Protein AF-A0A431HR91-F1 (afdb_monomer_lite)

Sequence (84 aa):
MNNPKYQFFCENCSFKRFSNGRDIDDLVEVKSSKIFVKSPYIDPETKKVIVPDFITTKKKFKCPQCGMIIKARAIKNTEKEKDV

pLDDT: mean 80.47, std 13.51, range [36.88, 92.06]

Secondary structure (DSSP, 8-state):
-----EEEE-TTT--EEEE-SSS-TTS-EE----EESS--EE-TTT--EE-PPEE-PPPEEE-TTT--EEEEEE----------

Radius of gyration: 19.19 Å; chains: 1; bounding box: 40×26×58 Å

Foldseek 3Di:
DQDFFWWKADPPPRDIDTHSVVPCPVWAWDDDDWDFPDDFDQDPVVRDTDGGDTDDDFIWTADPPPRDIITIDTDDPPPDDPDD

Structure (mmCIF, N/CA/C/O backbone):
data_AF-A0A431HR91-F1
#
_entry.id   AF-A0A431HR91-F1
#
loop_
_atom_site.group_PDB
_atom_site.id
_atom_site.type_symbol
_atom_site.label_atom_id
_atom_site.label_alt_id
_atom_site.label_comp_id
_atom_site.label_asym_id
_atom_site.label_entity_id
_atom_site.label_seq_id
_atom_site.pdbx_PDB_ins_code
_atom_site.Cartn_x
_atom_site.Cartn_y
_atom_site.Cartn_z
_atom_site.occupancy
_atom_site.B_iso_or_equiv
_atom_site.auth_seq_id
_atom_site.auth_comp_id
_atom_site.auth_asym_id
_atom_site.auth_atom_id
_atom_site.pdbx_PDB_model_num
ATOM 1 N N . MET A 1 1 ? 0.105 -14.485 21.837 1.00 45.97 1 MET A N 1
ATOM 2 C CA . MET A 1 1 ? -0.369 -13.120 21.513 1.00 45.97 1 MET A CA 1
ATOM 3 C C . MET A 1 1 ? 0.248 -12.708 20.184 1.00 45.97 1 MET A C 1
ATOM 5 O O . MET A 1 1 ? 1.465 -12.696 20.084 1.00 45.97 1 MET A O 1
ATOM 9 N N . ASN A 1 2 ? -0.559 -12.472 19.143 1.00 57.97 2 ASN A N 1
ATOM 10 C CA . ASN A 1 2 ? -0.045 -12.055 17.833 1.00 57.97 2 ASN A CA 1
ATOM 11 C C . ASN A 1 2 ? 0.259 -10.554 17.864 1.00 57.97 2 ASN A C 1
ATOM 13 O O . ASN A 1 2 ? -0.665 -9.749 17.947 1.00 57.97 2 ASN A O 1
ATOM 17 N N . ASN A 1 3 ? 1.539 -10.186 17.791 1.00 73.56 3 ASN A N 1
ATOM 18 C CA . ASN A 1 3 ? 1.941 -8.783 17.738 1.00 73.56 3 ASN A CA 1
ATOM 19 C C . ASN A 1 3 ? 1.432 -8.132 16.440 1.00 73.56 3 ASN A C 1
ATOM 21 O O . ASN A 1 3 ? 1.631 -8.699 15.356 1.00 73.56 3 ASN A O 1
ATOM 25 N N . PRO A 1 4 ? 0.778 -6.959 16.519 1.00 77.75 4 PRO A N 1
ATOM 26 C CA . PRO A 1 4 ? 0.332 -6.255 15.331 1.00 77.75 4 PRO A CA 1
ATOM 27 C C . PRO A 1 4 ? 1.548 -5.810 14.514 1.00 77.75 4 PRO A C 1
ATOM 29 O O . PRO A 1 4 ? 2.499 -5.240 15.041 1.00 77.75 4 PRO A O 1
ATOM 32 N N . LYS A 1 5 ? 1.516 -6.085 13.210 1.00 84.69 5 LYS A N 1
ATOM 33 C CA . LYS A 1 5 ? 2.574 -5.721 12.255 1.00 84.69 5 LYS A CA 1
ATOM 34 C C . LYS A 1 5 ? 2.259 -4.433 11.510 1.00 84.69 5 LYS A C 1
ATOM 36 O O . LYS A 1 5 ? 3.165 -3.766 11.017 1.00 84.69 5 LYS A O 1
ATOM 41 N N . TYR A 1 6 ? 0.980 -4.086 11.411 1.00 87.75 6 TYR A N 1
ATOM 42 C CA . TYR A 1 6 ? 0.496 -2.951 10.646 1.00 87.75 6 TYR A CA 1
ATOM 43 C C . TYR A 1 6 ? -0.459 -2.104 11.477 1.00 87.75 6 TYR A C 1
ATOM 45 O O . TYR A 1 6 ? -1.271 -2.611 12.248 1.00 87.75 6 TYR A O 1
ATOM 53 N N . GLN A 1 7 ? -0.368 -0.798 11.283 1.00 89.69 7 GLN A N 1
ATOM 54 C CA . GLN A 1 7 ? -1.273 0.201 11.809 1.00 89.69 7 GLN A CA 1
ATOM 55 C C . GLN A 1 7 ? -1.978 0.889 10.640 1.00 89.69 7 GLN A C 1
ATOM 57 O O . GLN A 1 7 ? -1.347 1.437 9.733 1.00 89.69 7 GLN A O 1
ATOM 62 N N . PHE A 1 8 ? -3.300 0.897 10.707 1.00 89.75 8 PHE A N 1
ATOM 63 C CA . PHE A 1 8 ? -4.188 1.686 9.875 1.00 89.75 8 PHE A CA 1
ATOM 64 C C . PHE A 1 8 ? -4.635 2.902 10.672 1.00 89.75 8 PHE A C 1
ATOM 66 O O . PHE A 1 8 ? -5.104 2.768 11.801 1.00 89.75 8 PHE A O 1
ATOM 73 N N . PHE A 1 9 ? -4.473 4.087 10.095 1.00 91.12 9 PHE A N 1
ATOM 74 C CA . PHE A 1 9 ? -4.926 5.332 10.699 1.00 91.12 9 PHE A CA 1
ATOM 75 C C . PHE A 1 9 ? -5.570 6.216 9.635 1.00 91.12 9 PHE A C 1
ATOM 77 O O . PHE A 1 9 ? -4.990 6.416 8.565 1.00 91.12 9 PHE A O 1
ATOM 84 N N . CYS A 1 10 ? -6.769 6.714 9.927 1.00 90.62 10 CYS A N 1
ATOM 85 C CA . CYS A 1 10 ? -7.473 7.680 9.103 1.00 90.62 10 CYS A CA 1
ATOM 86 C C . CYS A 1 10 ? -7.310 9.081 9.685 1.00 90.62 10 CYS A C 1
ATOM 88 O O . CYS A 1 10 ? -7.797 9.357 10.776 1.00 90.62 10 CYS A O 1
ATOM 90 N N . GLU A 1 11 ? -6.695 9.976 8.919 1.00 89.00 11 GLU A N 1
ATOM 91 C CA . GLU A 1 11 ? -6.484 11.375 9.316 1.00 89.00 11 GLU A CA 1
ATOM 92 C C . GLU A 1 11 ? -7.785 12.202 9.303 1.00 89.00 11 GLU A C 1
ATOM 94 O O . GLU A 1 11 ? -7.816 13.287 9.864 1.00 89.00 11 GLU A O 1
ATOM 99 N N . ASN A 1 12 ? -8.869 11.683 8.708 1.00 92.06 12 ASN A N 1
ATOM 100 C CA . ASN A 1 12 ? -10.149 12.391 8.590 1.00 92.06 12 ASN A CA 1
ATOM 101 C C . ASN A 1 12 ? -11.136 12.097 9.735 1.00 92.06 12 ASN A C 1
ATOM 103 O O . ASN A 1 12 ? -11.790 12.997 10.239 1.00 92.06 12 ASN A O 1
ATOM 107 N N . CYS A 1 13 ? -11.275 10.829 10.136 1.00 92.00 13 CYS A N 1
ATOM 108 C CA . CYS A 1 13 ? -12.256 10.405 11.152 1.00 92.00 13 CYS A CA 1
ATOM 109 C C . CYS A 1 13 ? -11.617 9.780 12.398 1.00 92.00 13 CYS A C 1
ATOM 111 O O . CYS A 1 13 ? -12.309 9.172 13.210 1.00 92.00 13 CYS A O 1
ATOM 113 N N . SER A 1 14 ? -10.289 9.864 12.518 1.00 90.75 14 SER A N 1
ATOM 114 C CA . SER A 1 14 ? -9.501 9.288 13.616 1.00 90.75 14 SER A CA 1
ATOM 115 C C . SER A 1 14 ? -9.630 7.769 13.793 1.00 90.75 14 SER A C 1
ATOM 117 O O . SER A 1 14 ? -9.137 7.223 14.781 1.00 90.75 14 SER A O 1
ATOM 119 N N . PHE A 1 15 ? -10.226 7.059 12.826 1.00 90.56 15 PHE A N 1
ATOM 120 C CA . PHE A 1 15 ? -10.269 5.599 12.814 1.00 90.56 15 PHE A CA 1
ATOM 121 C C . PHE A 1 15 ? -8.854 5.026 12.912 1.00 90.56 15 PHE A C 1
ATOM 123 O O . PHE A 1 15 ? -7.975 5.365 12.112 1.00 90.56 15 PHE A O 1
ATOM 130 N N . LYS A 1 16 ? -8.644 4.124 13.872 1.00 89.56 16 LYS A N 1
ATOM 131 C CA . LYS A 1 16 ? -7.363 3.466 14.113 1.00 89.56 16 LYS A CA 1
ATOM 132 C C . LYS A 1 16 ? -7.579 1.973 14.297 1.00 89.56 16 LYS A C 1
ATOM 134 O O . LYS A 1 16 ? -8.385 1.558 15.122 1.00 89.56 16 LYS A O 1
ATOM 139 N N . ARG A 1 17 ? -6.818 1.170 13.559 1.00 87.88 17 ARG A N 1
ATOM 140 C CA . ARG A 1 17 ? -6.835 -0.288 13.676 1.00 87.88 17 ARG A CA 1
ATOM 141 C C . ARG A 1 17 ? -5.429 -0.846 13.592 1.00 87.88 17 ARG A C 1
ATOM 143 O O . ARG A 1 17 ? -4.612 -0.386 12.798 1.00 87.88 17 ARG A O 1
ATOM 150 N N . PH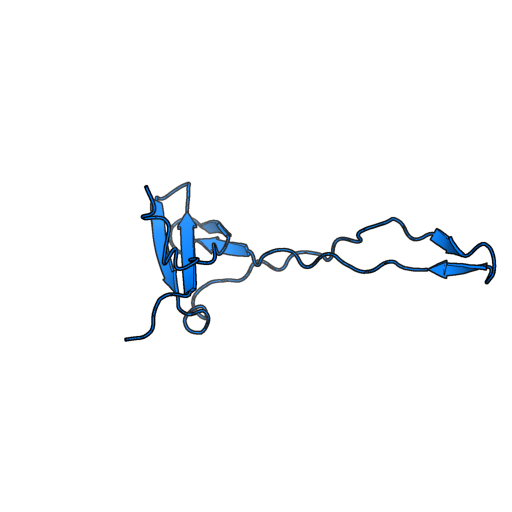E A 1 18 ? -5.167 -1.854 14.404 1.00 89.00 18 PHE A N 1
ATOM 151 C CA . PHE A 1 18 ? -3.938 -2.624 14.371 1.00 89.00 18 PHE A CA 1
ATOM 152 C C . PHE A 1 18 ? -4.222 -3.983 13.747 1.00 89.00 18 PHE A C 1
ATOM 154 O O . PHE A 1 18 ? -5.280 -4.553 13.987 1.00 89.00 18 PHE A O 1
ATOM 161 N N . SER A 1 19 ? -3.299 -4.466 12.926 1.00 86.25 19 SER A N 1
ATOM 162 C CA . SER A 1 19 ? -3.476 -5.675 12.130 1.00 86.25 19 SER A CA 1
ATOM 163 C C . SER A 1 19 ? -2.190 -6.487 12.095 1.00 86.25 19 SER A C 1
ATOM 165 O O . SER A 1 19 ? -1.080 -5.948 12.109 1.00 86.25 19 SER A O 1
ATOM 167 N N . ASN A 1 20 ? -2.334 -7.804 12.031 1.00 84.31 20 ASN A N 1
ATOM 168 C CA . ASN A 1 20 ? -1.229 -8.744 11.849 1.00 84.31 20 ASN A CA 1
ATOM 169 C C . ASN A 1 20 ? -0.934 -9.038 10.360 1.00 84.31 20 ASN A C 1
ATOM 171 O O . ASN A 1 20 ? 0.022 -9.752 10.054 1.00 84.31 20 ASN A O 1
ATOM 175 N N . GLY A 1 21 ? -1.723 -8.464 9.445 1.00 78.88 21 GLY A N 1
ATOM 176 C CA . GLY A 1 21 ? -1.619 -8.615 7.993 1.00 78.88 21 GLY A CA 1
ATOM 177 C C . GLY A 1 21 ? -2.436 -9.769 7.407 1.00 78.88 21 GLY A C 1
ATOM 178 O O . GLY A 1 21 ? -2.529 -9.860 6.187 1.00 78.88 21 GLY A O 1
ATOM 179 N N . ARG A 1 22 ? -3.025 -10.631 8.245 1.00 80.69 22 ARG A N 1
ATOM 180 C CA . ARG A 1 22 ? -3.954 -11.706 7.844 1.00 80.69 22 ARG A CA 1
ATOM 1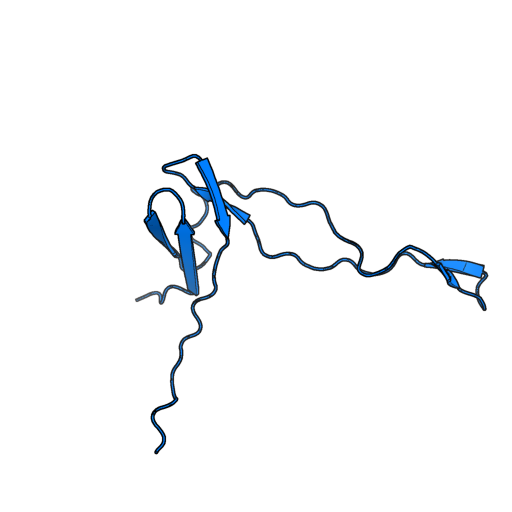81 C C . ARG A 1 22 ? -5.412 -11.382 8.175 1.00 80.69 22 ARG A C 1
ATOM 183 O O . ARG A 1 22 ? -6.303 -12.068 7.710 1.00 80.69 22 ARG A O 1
ATOM 190 N N . ASP A 1 23 ? -5.648 -10.351 8.975 1.00 81.06 23 ASP A N 1
ATOM 191 C CA . ASP A 1 23 ? -6.954 -9.903 9.461 1.00 81.06 23 ASP A CA 1
ATOM 192 C C . ASP A 1 23 ? -7.457 -8.656 8.712 1.00 81.06 23 ASP A C 1
ATOM 194 O O . ASP A 1 23 ? -8.040 -7.763 9.320 1.00 81.06 23 ASP A O 1
ATOM 198 N N . ILE A 1 24 ? -7.172 -8.559 7.410 1.00 79.75 24 ILE A N 1
ATOM 199 C CA . ILE A 1 24 ? -7.494 -7.384 6.578 1.00 79.75 24 ILE A CA 1
ATOM 200 C C . ILE A 1 24 ? -8.577 -7.652 5.528 1.00 79.75 24 ILE A C 1
ATOM 202 O O . ILE A 1 24 ? -8.811 -6.787 4.689 1.00 79.75 24 ILE A O 1
ATOM 206 N N . ASP A 1 25 ? -9.234 -8.814 5.562 1.00 79.12 25 ASP A N 1
ATOM 207 C CA . ASP A 1 25 ? -10.246 -9.204 4.566 1.00 79.12 25 ASP A CA 1
ATOM 208 C C . ASP A 1 25 ? -11.483 -8.294 4.578 1.00 79.12 25 ASP A C 1
ATOM 210 O O . ASP A 1 25 ? -12.181 -8.162 3.576 1.00 79.12 25 ASP A O 1
ATOM 214 N N . ASP A 1 26 ? -11.736 -7.617 5.698 1.00 82.44 26 ASP A N 1
ATOM 215 C CA . ASP A 1 26 ? -12.810 -6.636 5.838 1.00 82.44 26 ASP A CA 1
ATOM 216 C C . ASP A 1 26 ? -12.424 -5.230 5.335 1.00 82.44 26 ASP A C 1
ATOM 218 O O . ASP A 1 26 ? -13.269 -4.336 5.266 1.00 82.44 26 ASP A O 1
ATOM 222 N N . LEU A 1 27 ? -11.159 -5.012 4.957 1.00 83.81 27 LEU A N 1
ATOM 223 C CA . LEU A 1 27 ? -10.694 -3.763 4.361 1.00 83.81 27 LEU A CA 1
ATOM 224 C C . LEU A 1 27 ? -10.679 -3.863 2.835 1.00 83.81 27 LEU A C 1
ATOM 226 O O . LEU A 1 27 ? -10.067 -4.745 2.240 1.00 83.81 27 LEU A O 1
ATOM 230 N N . VAL A 1 28 ? -11.274 -2.872 2.175 1.00 86.81 28 VAL A N 1
ATOM 231 C CA . VAL A 1 28 ? -11.257 -2.794 0.710 1.00 86.81 28 VAL A CA 1
ATOM 232 C C . VAL A 1 28 ? -9.913 -2.239 0.242 1.00 86.81 28 VAL A C 1
ATOM 234 O O . VAL A 1 28 ? -9.621 -1.055 0.440 1.00 86.81 28 VAL A O 1
ATOM 237 N N . GLU A 1 29 ? -9.091 -3.080 -0.391 1.00 87.69 29 GLU A N 1
ATOM 238 C CA . GLU A 1 29 ? -7.835 -2.658 -1.018 1.00 87.69 29 GLU A CA 1
ATOM 239 C C . GLU A 1 29 ? -8.112 -1.811 -2.272 1.00 87.69 29 GLU A C 1
ATOM 241 O O . GLU A 1 29 ? -8.797 -2.223 -3.209 1.00 87.69 29 GLU A O 1
ATOM 246 N N . VAL A 1 30 ? -7.537 -0.611 -2.306 1.00 86.00 30 VAL A N 1
ATOM 247 C CA . VAL A 1 30 ? -7.582 0.286 -3.460 1.00 86.00 30 VAL A CA 1
ATOM 248 C C . VAL A 1 30 ? -6.427 -0.075 -4.389 1.00 86.00 30 VAL A C 1
ATOM 250 O O . VAL A 1 30 ? -5.267 0.272 -4.136 1.00 86.00 30 VAL A O 1
ATOM 253 N N . LYS A 1 31 ? -6.753 -0.770 -5.484 1.00 82.56 31 LYS A N 1
ATOM 254 C CA . LYS A 1 31 ? -5.784 -1.141 -6.520 1.00 82.56 31 LYS A CA 1
ATOM 255 C C . LYS A 1 31 ? -5.131 0.118 -7.090 1.00 82.56 31 LYS A C 1
ATOM 257 O O . LYS A 1 31 ? -5.808 1.069 -7.468 1.00 82.56 31 LYS A O 1
ATOM 262 N N . SER A 1 32 ? -3.803 0.122 -7.123 1.00 80.12 32 SER A N 1
ATOM 263 C CA . SER A 1 32 ? -3.009 1.212 -7.691 1.00 80.12 32 SER A CA 1
ATOM 264 C C . SER A 1 32 ? -2.399 0.758 -9.013 1.00 80.12 32 SER A C 1
ATOM 266 O O . SER A 1 32 ? -1.973 -0.391 -9.135 1.00 80.12 32 SER A O 1
ATOM 268 N N . SER A 1 33 ? -2.355 1.653 -9.998 1.00 81.25 33 SER A N 1
ATOM 269 C CA . SER A 1 33 ? -1.654 1.399 -11.257 1.00 81.25 33 SER A CA 1
ATOM 270 C C . SER A 1 33 ? -0.155 1.252 -11.012 1.00 81.25 33 SER A C 1
ATOM 272 O O . SER A 1 33 ? 0.406 1.892 -10.119 1.00 81.25 33 SER A O 1
ATOM 274 N N . LYS A 1 34 ? 0.501 0.413 -11.815 1.00 79.88 34 LYS A N 1
ATOM 275 C CA . LYS A 1 34 ? 1.953 0.260 -11.747 1.00 79.88 34 LYS A CA 1
ATOM 276 C C . LYS A 1 34 ? 2.628 1.537 -12.258 1.00 79.88 34 LYS A C 1
ATOM 278 O O . LYS A 1 34 ? 2.208 2.086 -13.273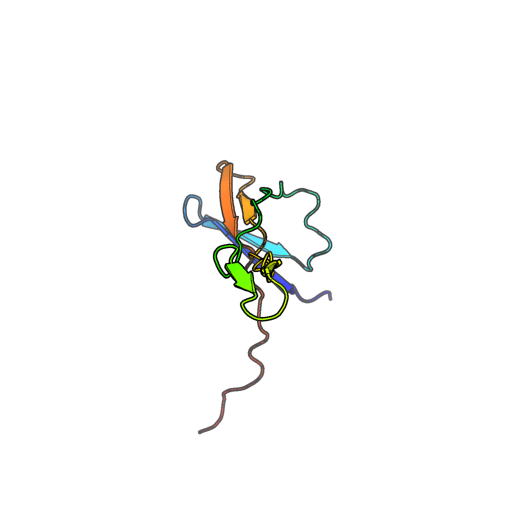 1.00 79.88 34 LYS A O 1
ATOM 283 N N . ILE A 1 35 ? 3.668 1.989 -11.560 1.00 79.81 35 ILE A N 1
ATOM 284 C CA . ILE A 1 35 ? 4.446 3.179 -11.923 1.00 79.81 35 ILE A CA 1
ATOM 285 C C . ILE A 1 35 ? 5.835 2.715 -12.353 1.00 79.81 35 ILE A C 1
ATOM 287 O O . ILE A 1 35 ? 6.517 2.030 -11.590 1.00 79.81 35 ILE A O 1
ATOM 291 N N . PHE A 1 36 ? 6.232 3.066 -13.573 1.00 80.31 36 PHE A N 1
ATOM 292 C CA . PHE A 1 36 ? 7.558 2.766 -14.105 1.00 80.31 36 PHE A CA 1
ATOM 293 C C . PHE A 1 36 ? 8.606 3.703 -13.498 1.00 80.31 36 PHE A C 1
ATOM 295 O O . PHE A 1 36 ? 8.354 4.898 -13.349 1.00 80.31 36 PHE A O 1
ATOM 302 N N . VAL A 1 37 ? 9.786 3.172 -13.162 1.00 80.06 37 VAL A N 1
ATOM 303 C CA . VAL A 1 37 ? 10.893 3.979 -12.605 1.00 80.06 37 VAL A CA 1
ATOM 304 C C . VAL A 1 37 ? 11.446 4.960 -13.644 1.00 80.06 37 VAL A C 1
ATOM 306 O O . VAL A 1 37 ? 11.892 6.052 -13.300 1.00 80.06 37 VAL A O 1
ATOM 309 N N . LYS A 1 38 ? 11.443 4.561 -14.918 1.00 81.38 38 LYS A N 1
ATOM 310 C CA . LYS A 1 38 ? 11.968 5.339 -16.043 1.00 81.38 38 LYS A CA 1
ATOM 311 C C . LYS A 1 38 ? 10.992 5.270 -17.214 1.00 81.38 38 LYS A C 1
ATOM 313 O O . LYS A 1 38 ? 10.170 4.358 -17.289 1.00 81.38 38 LYS A O 1
ATOM 318 N N . SER A 1 39 ? 11.100 6.214 -18.141 1.00 83.25 39 SER A N 1
ATOM 319 C CA . SER A 1 39 ? 10.455 6.063 -19.445 1.00 83.25 39 SER A CA 1
ATOM 320 C C . SER A 1 39 ? 11.097 4.894 -20.205 1.00 83.25 39 SER A C 1
ATOM 322 O O . SER A 1 39 ? 12.298 4.658 -20.036 1.00 83.25 39 SER A O 1
ATOM 324 N N . PRO A 1 40 ? 10.337 4.169 -21.043 1.00 85.00 40 PRO A N 1
ATOM 325 C CA . PRO A 1 40 ? 10.913 3.222 -21.987 1.00 85.00 40 PRO A CA 1
ATOM 326 C C . PRO A 1 40 ? 11.987 3.913 -22.825 1.00 85.00 40 PRO A C 1
ATOM 328 O O . PRO A 1 40 ? 11.782 5.033 -23.296 1.00 85.00 40 PRO A O 1
ATOM 331 N N . TYR A 1 41 ? 13.129 3.259 -22.993 1.00 86.44 41 TYR A N 1
ATOM 332 C CA . TYR A 1 41 ? 14.229 3.776 -23.797 1.00 86.44 41 TYR A CA 1
ATOM 333 C C . TYR A 1 41 ? 14.723 2.699 -24.753 1.00 86.44 41 TYR A C 1
ATOM 335 O O . TYR A 1 41 ? 14.504 1.504 -24.546 1.00 86.44 41 TYR A O 1
ATOM 343 N N . ILE A 1 42 ? 15.357 3.140 -25.832 1.00 87.19 42 ILE A N 1
ATOM 344 C CA . ILE A 1 42 ? 15.962 2.244 -26.808 1.00 87.19 42 ILE A CA 1
ATOM 345 C C . ILE A 1 42 ? 17.389 1.977 -26.350 1.00 87.19 42 ILE A C 1
ATOM 347 O O . ILE A 1 42 ? 18.151 2.912 -26.108 1.00 87.19 42 ILE A O 1
ATOM 351 N N . ASP A 1 43 ? 17.733 0.705 -26.220 1.00 86.25 43 ASP A N 1
ATOM 352 C CA . ASP A 1 43 ? 19.103 0.283 -25.972 1.00 86.25 43 ASP A CA 1
ATOM 353 C C . ASP A 1 43 ? 19.981 0.642 -27.188 1.00 86.25 43 ASP A C 1
ATOM 355 O O . ASP A 1 43 ? 19.673 0.202 -28.301 1.00 86.25 43 ASP A O 1
ATOM 359 N N . PRO A 1 44 ? 21.047 1.445 -27.024 1.00 83.31 44 PRO A N 1
ATOM 360 C CA . PRO A 1 44 ? 21.899 1.862 -28.133 1.00 83.31 44 PRO A CA 1
ATOM 361 C C . PRO A 1 44 ? 22.649 0.699 -28.802 1.00 83.31 44 PRO A C 1
ATOM 363 O O . PRO A 1 44 ? 22.961 0.799 -29.989 1.00 83.31 44 PRO A O 1
ATOM 366 N N . GLU A 1 45 ? 22.906 -0.403 -28.091 1.00 87.81 45 GLU A N 1
ATOM 367 C CA . GLU A 1 45 ? 23.639 -1.554 -28.631 1.00 87.81 45 GLU A CA 1
ATOM 368 C C . GLU A 1 45 ? 22.702 -2.540 -29.329 1.00 87.81 45 GLU A C 1
ATOM 370 O O . GLU A 1 45 ? 22.957 -2.979 -30.452 1.00 87.81 45 GLU A O 1
ATOM 375 N N . THR A 1 46 ? 21.578 -2.868 -28.689 1.00 86.88 46 THR A N 1
ATOM 376 C CA . THR A 1 46 ? 20.651 -3.884 -29.211 1.00 86.88 46 THR A CA 1
ATOM 377 C C . THR A 1 46 ? 19.528 -3.307 -30.072 1.00 86.88 46 THR A C 1
ATOM 379 O O . THR A 1 46 ? 18.811 -4.067 -30.727 1.00 86.88 46 THR A O 1
ATOM 382 N N . LYS A 1 47 ? 19.357 -1.975 -30.083 1.00 88.19 47 LYS A N 1
ATOM 383 C CA . LYS A 1 47 ? 18.255 -1.233 -30.729 1.00 88.19 47 LYS A CA 1
ATOM 384 C C . LYS A 1 47 ? 16.856 -1.693 -30.298 1.00 88.19 47 LYS A C 1
ATOM 386 O O . LYS A 1 47 ? 15.867 -1.386 -30.962 1.00 88.19 47 LYS A O 1
ATOM 391 N N . LYS A 1 48 ? 16.751 -2.432 -29.190 1.00 89.88 48 LYS A N 1
ATOM 392 C CA . LYS A 1 48 ? 15.482 -2.919 -28.643 1.00 89.88 48 LYS A CA 1
ATOM 393 C C . LYS A 1 48 ? 14.905 -1.909 -27.660 1.00 89.88 48 LYS A C 1
ATOM 395 O O . LYS A 1 48 ? 15.634 -1.200 -26.972 1.00 89.88 48 LYS A O 1
ATOM 400 N N . VAL A 1 49 ? 13.578 -1.873 -27.580 1.00 86.88 49 VAL A N 1
ATOM 401 C CA . VAL A 1 49 ? 12.859 -1.074 -26.583 1.00 86.88 49 VAL A CA 1
ATOM 402 C C . VAL A 1 49 ? 12.929 -1.799 -25.241 1.00 86.88 49 VAL A C 1
ATOM 404 O O . VAL A 1 49 ? 12.365 -2.883 -25.093 1.00 86.88 49 VAL A O 1
ATOM 407 N N . ILE A 1 50 ? 13.613 -1.202 -24.267 1.00 85.75 50 ILE A N 1
ATOM 408 C CA . ILE A 1 50 ? 13.653 -1.691 -22.889 1.00 85.75 50 ILE A CA 1
ATOM 409 C C . ILE A 1 50 ? 12.534 -1.005 -22.111 1.00 85.75 50 ILE A C 1
ATOM 411 O O . ILE A 1 50 ? 12.495 0.222 -21.985 1.00 85.75 50 ILE A O 1
ATOM 415 N N . VAL A 1 51 ? 11.627 -1.816 -21.566 1.00 83.69 51 VAL A N 1
ATOM 416 C CA . VAL A 1 51 ? 10.618 -1.362 -20.611 1.00 83.69 51 VAL A CA 1
ATOM 417 C C . VAL A 1 51 ? 11.188 -1.569 -19.203 1.00 83.69 51 VAL A C 1
ATOM 419 O O . VAL A 1 51 ? 11.441 -2.712 -18.826 1.00 83.69 51 VAL A O 1
ATOM 422 N N . PRO A 1 52 ? 11.440 -0.495 -18.441 1.00 80.06 52 PRO A N 1
ATOM 423 C CA . PRO A 1 52 ? 12.067 -0.588 -17.128 1.00 80.06 52 PRO A CA 1
ATOM 424 C C . PRO A 1 52 ? 11.125 -1.191 -16.080 1.00 80.06 52 PRO A C 1
ATOM 426 O O . PRO A 1 52 ? 9.906 -1.224 -16.256 1.00 80.06 52 PRO A O 1
ATOM 429 N N . ASP A 1 53 ? 11.698 -1.624 -14.958 1.00 81.69 53 ASP A N 1
ATOM 430 C CA . ASP A 1 53 ? 10.938 -2.199 -13.852 1.00 81.69 53 ASP A CA 1
ATOM 431 C C . ASP A 1 53 ? 9.952 -1.208 -13.211 1.00 81.69 53 ASP A C 1
ATOM 433 O O . ASP A 1 53 ? 10.088 0.023 -13.272 1.00 81.69 53 ASP A O 1
ATOM 437 N N . PHE A 1 54 ? 8.939 -1.777 -12.558 1.00 81.88 54 PHE A N 1
ATOM 438 C CA . PHE A 1 54 ? 7.914 -1.036 -11.832 1.00 81.88 54 PHE A CA 1
ATOM 439 C C . PHE A 1 54 ? 8.286 -0.852 -10.360 1.00 81.88 54 PHE A C 1
ATOM 441 O O . PHE A 1 54 ? 8.803 -1.762 -9.711 1.00 81.88 54 PHE A O 1
ATOM 448 N N . ILE A 1 55 ? 7.917 0.291 -9.787 1.00 79.44 55 ILE A N 1
ATOM 449 C CA . ILE A 1 55 ? 8.037 0.531 -8.347 1.00 79.44 55 ILE A CA 1
ATOM 450 C C . ILE A 1 55 ? 6.872 -0.148 -7.626 1.00 79.44 55 ILE A C 1
ATOM 452 O O . ILE A 1 55 ? 5.702 0.089 -7.939 1.00 79.44 55 ILE A O 1
ATOM 456 N N . THR A 1 56 ? 7.181 -0.947 -6.601 1.00 75.06 56 THR A N 1
ATOM 457 C CA . THR A 1 56 ? 6.151 -1.489 -5.705 1.00 75.06 56 THR A CA 1
ATOM 458 C C . THR A 1 56 ? 5.641 -0.381 -4.788 1.00 75.06 56 THR A C 1
ATOM 460 O O . THR A 1 56 ? 6.327 0.063 -3.866 1.00 75.06 56 THR A O 1
ATOM 463 N N . THR A 1 57 ? 4.417 0.082 -5.030 1.00 75.69 57 THR A N 1
ATOM 464 C CA . THR A 1 57 ? 3.760 1.066 -4.167 1.00 75.69 57 THR A CA 1
ATOM 465 C C . THR A 1 57 ? 3.170 0.404 -2.926 1.00 75.69 57 THR A C 1
ATOM 467 O O . THR A 1 57 ? 2.641 -0.705 -2.993 1.00 75.69 57 THR A O 1
ATOM 470 N N . LYS A 1 58 ? 3.189 1.111 -1.789 1.00 78.75 58 LYS A N 1
ATOM 471 C CA . LYS A 1 58 ? 2.504 0.660 -0.568 1.00 78.75 58 LYS A CA 1
ATOM 472 C C . LYS A 1 58 ? 1.008 0.465 -0.835 1.00 78.75 58 LYS A C 1
ATOM 474 O O . LY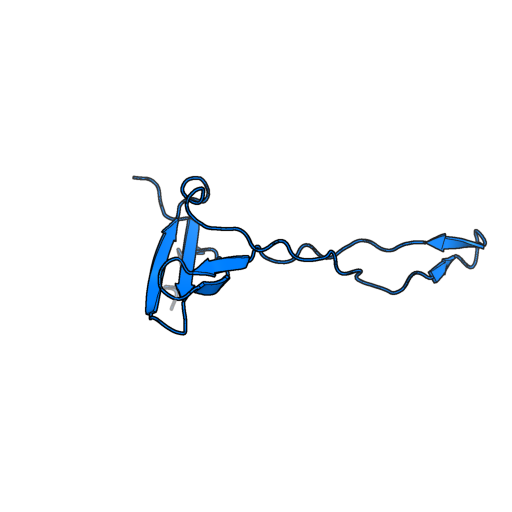S A 1 58 ? 0.379 1.338 -1.437 1.00 78.75 58 LYS A O 1
ATOM 479 N N . LYS A 1 59 ? 0.447 -0.637 -0.325 1.00 82.94 59 LYS A N 1
ATOM 480 C CA . LYS A 1 59 ? -0.992 -0.918 -0.393 1.00 82.94 59 LYS A CA 1
ATOM 481 C C . LYS A 1 59 ? -1.802 0.208 0.253 1.00 82.94 59 LYS A C 1
ATOM 483 O O . LYS A 1 59 ? -1.447 0.722 1.321 1.00 82.94 59 LYS A O 1
ATOM 488 N N . LYS A 1 60 ? -2.892 0.579 -0.410 1.00 87.88 60 LYS A N 1
ATOM 489 C CA . LYS A 1 60 ? -3.860 1.582 0.040 1.00 87.88 6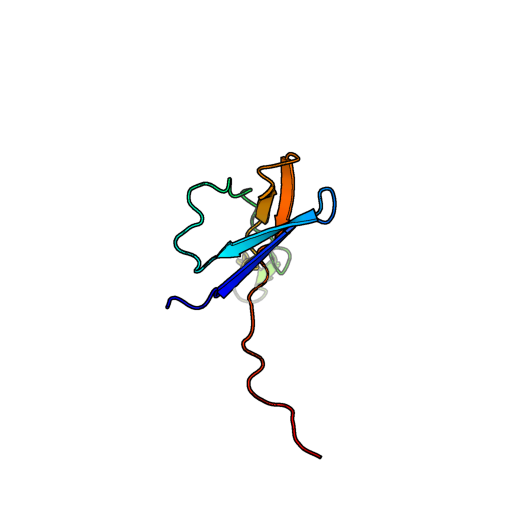0 LYS A CA 1
ATOM 490 C C . LYS A 1 60 ? -5.179 0.876 0.314 1.00 87.88 60 LYS A C 1
ATOM 492 O O . LYS A 1 60 ? -5.543 -0.035 -0.417 1.00 87.88 60 LYS A O 1
ATOM 497 N N . PHE A 1 61 ? -5.894 1.313 1.336 1.00 90.50 61 PHE A N 1
ATOM 498 C CA . PHE A 1 61 ? -7.166 0.726 1.743 1.00 90.50 61 PHE A CA 1
ATOM 499 C C . PHE A 1 61 ? -8.211 1.819 1.907 1.00 90.50 61 PHE A C 1
ATOM 501 O O . PHE A 1 61 ? -7.869 2.980 2.134 1.00 90.50 61 PHE A O 1
ATOM 508 N N . LYS A 1 62 ? -9.486 1.462 1.795 1.00 90.69 62 LYS A N 1
ATOM 509 C CA . LYS A 1 62 ? -10.593 2.364 2.102 1.00 90.69 62 LYS A CA 1
ATOM 510 C C . LYS A 1 62 ? -10.893 2.319 3.600 1.00 90.69 62 LYS A C 1
ATOM 512 O O . LYS A 1 62 ? -10.979 1.244 4.185 1.00 90.69 62 LYS A O 1
ATOM 517 N N . CYS A 1 63 ? -11.046 3.481 4.229 1.00 90.50 63 CYS A N 1
ATOM 518 C CA . CYS A 1 63 ? -11.482 3.572 5.615 1.00 90.50 63 CYS A CA 1
ATOM 519 C C . CYS A 1 63 ? -12.927 3.061 5.728 1.00 90.50 63 CYS A C 1
ATOM 521 O O . CYS A 1 63 ? -13.788 3.578 5.011 1.00 90.50 63 CYS A O 1
ATOM 523 N N . PRO A 1 64 ? -13.220 2.116 6.636 1.00 88.88 64 PRO A N 1
ATOM 524 C CA . PRO A 1 64 ? -14.573 1.587 6.799 1.00 88.88 64 PRO A CA 1
ATOM 525 C C . PRO A 1 64 ? -15.552 2.619 7.380 1.00 88.88 64 PRO A C 1
ATOM 527 O O . PRO A 1 64 ? -16.746 2.525 7.133 1.00 88.88 64 PRO A O 1
ATOM 530 N N . GLN A 1 65 ? -15.060 3.626 8.113 1.00 89.06 65 GLN A N 1
ATOM 531 C CA . GLN A 1 65 ? -15.908 4.602 8.805 1.00 89.06 65 GLN A CA 1
ATOM 532 C C . GLN A 1 65 ? -16.285 5.816 7.942 1.00 89.06 65 GLN A C 1
ATOM 534 O O . GLN A 1 65 ? -17.423 6.263 7.983 1.00 89.06 65 GLN A O 1
ATOM 539 N N . CYS A 1 66 ? -15.348 6.368 7.162 1.00 90.00 66 CYS A N 1
ATOM 540 C CA . CYS A 1 66 ? -15.594 7.581 6.361 1.00 90.00 66 CYS A CA 1
ATOM 541 C C . CYS A 1 66 ? -15.319 7.414 4.861 1.00 90.00 66 CYS A C 1
ATOM 543 O O . CYS A 1 66 ? -15.447 8.365 4.098 1.00 90.00 66 CYS A O 1
ATOM 545 N N . GLY A 1 67 ? -14.879 6.234 4.420 1.00 88.12 67 GLY A N 1
ATOM 546 C CA . GLY A 1 67 ? -14.602 5.964 3.010 1.00 88.12 67 GLY A CA 1
ATOM 547 C C . GLY A 1 67 ? -13.324 6.598 2.445 1.00 88.12 67 GLY A C 1
ATOM 548 O O . GLY A 1 67 ? -13.003 6.341 1.286 1.00 88.12 67 GLY A O 1
ATOM 549 N N . MET A 1 68 ? -12.578 7.380 3.231 1.00 90.25 68 MET A N 1
ATOM 550 C CA . MET A 1 68 ? -11.314 7.994 2.804 1.00 90.25 68 MET A CA 1
ATOM 551 C C . MET A 1 68 ? -10.189 6.970 2.650 1.00 90.25 68 MET A C 1
ATOM 553 O O . MET A 1 68 ? -10.175 5.931 3.309 1.00 90.25 68 MET A O 1
ATOM 557 N N . ILE A 1 69 ? -9.208 7.275 1.802 1.00 90.56 69 ILE A N 1
ATOM 558 C CA . ILE A 1 69 ? -8.067 6.387 1.563 1.00 90.56 69 ILE A CA 1
ATOM 559 C C . ILE A 1 69 ? -7.104 6.436 2.753 1.00 90.56 69 ILE A C 1
ATOM 561 O O . ILE A 1 69 ? -6.619 7.498 3.135 1.00 90.56 69 ILE A O 1
ATOM 565 N N . ILE A 1 70 ? -6.769 5.267 3.289 1.00 91.50 70 ILE A N 1
ATOM 566 C CA . ILE A 1 70 ? -5.790 5.073 4.358 1.00 91.50 70 ILE A CA 1
ATOM 567 C C . ILE A 1 70 ? -4.640 4.189 3.879 1.00 91.50 70 ILE A C 1
ATOM 569 O O . ILE A 1 70 ? -4.785 3.357 2.982 1.00 91.50 70 ILE A O 1
ATOM 573 N N . LYS A 1 71 ? -3.459 4.380 4.468 1.00 87.88 71 LYS A N 1
ATOM 574 C CA . LYS A 1 71 ? -2.249 3.617 4.134 1.00 87.88 71 LYS A CA 1
ATOM 575 C C . LYS A 1 71 ? -1.890 2.705 5.299 1.00 87.88 71 LYS A C 1
ATOM 577 O O . LYS A 1 71 ? -1.922 3.145 6.447 1.00 87.88 71 LYS A O 1
ATOM 582 N N . ALA A 1 72 ? -1.490 1.472 5.000 1.00 87.06 72 ALA A N 1
ATOM 583 C CA . ALA A 1 72 ? -0.895 0.598 6.005 1.00 87.06 72 ALA A CA 1
ATOM 584 C C . ALA A 1 72 ? 0.486 1.143 6.403 1.00 87.06 72 ALA A C 1
ATOM 586 O O . ALA A 1 72 ? 1.377 1.287 5.557 1.00 87.06 72 ALA A O 1
ATOM 587 N N . ARG A 1 73 ? 0.678 1.452 7.687 1.00 87.25 73 ARG A N 1
ATOM 588 C CA . ARG A 1 73 ? 1.991 1.772 8.260 1.00 87.25 73 ARG A CA 1
ATOM 589 C C . ARG A 1 73 ? 2.515 0.527 8.965 1.00 87.25 73 ARG A C 1
ATOM 591 O O . ARG A 1 73 ? 1.830 -0.011 9.823 1.00 87.25 73 ARG A O 1
ATOM 598 N N . ALA A 1 74 ? 3.696 0.040 8.594 1.00 84.69 74 ALA A N 1
ATOM 599 C CA . ALA A 1 74 ? 4.318 -1.062 9.323 1.00 84.69 74 ALA A CA 1
ATOM 600 C C . ALA A 1 74 ? 4.741 -0.573 10.714 1.00 84.69 74 ALA A C 1
ATOM 602 O O . ALA A 1 74 ? 5.380 0.475 10.830 1.00 84.69 74 ALA A O 1
ATOM 603 N N . ILE A 1 75 ? 4.384 -1.325 11.749 1.00 83.81 75 ILE A N 1
ATOM 604 C CA . ILE A 1 75 ? 4.835 -1.089 13.115 1.00 83.81 75 ILE A CA 1
ATOM 605 C C . ILE A 1 75 ? 6.226 -1.703 13.189 1.00 83.81 75 ILE A C 1
ATOM 607 O O . ILE A 1 75 ? 6.379 -2.922 13.229 1.00 83.81 75 ILE A O 1
ATOM 611 N N . LYS A 1 76 ? 7.261 -0.867 13.111 1.00 74.81 76 LYS A N 1
ATOM 612 C CA . LYS A 1 76 ? 8.599 -1.315 13.487 1.00 74.81 76 LYS A CA 1
ATOM 613 C C . LYS A 1 76 ? 8.587 -1.444 15.007 1.00 74.81 76 LYS A C 1
ATOM 615 O O . LYS A 1 76 ? 8.302 -0.459 15.681 1.00 74.81 76 LYS A O 1
ATOM 620 N N . ASN A 1 77 ? 8.870 -2.633 15.532 1.00 53.50 77 ASN A N 1
ATOM 621 C CA . ASN A 1 77 ? 9.279 -2.752 16.926 1.00 53.50 77 ASN A CA 1
ATOM 622 C C . ASN A 1 77 ? 10.591 -1.975 17.050 1.00 53.50 77 ASN A C 1
ATOM 624 O O . ASN A 1 77 ? 11.637 -2.453 16.620 1.00 53.50 77 ASN A O 1
ATOM 628 N N . THR A 1 78 ? 10.538 -0.754 17.567 1.00 49.16 78 THR A N 1
ATOM 629 C CA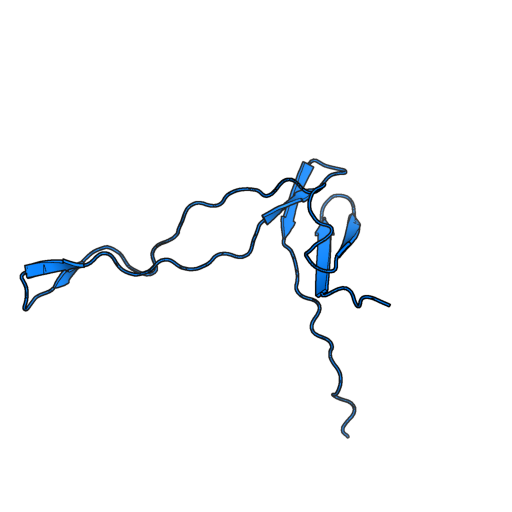 . THR A 1 78 ? 11.708 -0.086 18.133 1.00 49.16 78 THR A CA 1
ATOM 630 C C . THR A 1 78 ? 12.026 -0.773 19.457 1.00 49.16 78 THR A C 1
ATOM 632 O O . THR A 1 78 ? 11.738 -0.262 20.534 1.00 49.16 78 THR A O 1
ATOM 635 N N . GLU A 1 79 ? 12.586 -1.978 19.385 1.00 50.22 79 GLU A N 1
ATOM 636 C CA . GLU A 1 79 ? 13.437 -2.459 20.464 1.00 50.22 79 GLU A CA 1
ATOM 637 C C . GLU A 1 79 ? 14.805 -1.798 20.259 1.00 50.22 79 GLU A C 1
ATOM 639 O O . GLU A 1 79 ? 15.478 -2.078 19.272 1.00 50.22 79 GLU A O 1
ATOM 644 N N . LYS A 1 80 ? 15.170 -0.928 21.214 1.00 43.41 80 LYS A N 1
ATOM 645 C CA . LYS A 1 80 ? 16.428 -0.170 21.371 1.00 43.41 80 LYS A CA 1
ATOM 646 C C . LYS A 1 80 ? 16.544 1.159 20.614 1.00 43.41 80 LYS A C 1
ATOM 648 O O . LYS A 1 80 ? 16.864 1.195 19.437 1.00 43.41 80 LYS A O 1
ATOM 653 N N . GLU A 1 81 ? 16.383 2.242 21.373 1.00 44.44 81 GLU A N 1
ATOM 654 C CA . GLU A 1 81 ? 17.499 3.164 21.641 1.00 44.44 81 GLU A CA 1
ATOM 655 C C . GLU A 1 81 ? 17.268 3.803 23.028 1.00 44.44 81 GLU A C 1
ATOM 657 O O . GLU A 1 81 ? 16.741 4.900 23.183 1.00 44.44 81 GLU A O 1
ATOM 662 N N . LYS A 1 82 ? 17.542 3.010 24.074 1.00 42.88 82 LYS A N 1
ATOM 663 C CA . LYS A 1 82 ? 18.022 3.522 25.360 1.00 42.88 82 LYS A CA 1
ATOM 664 C C . LYS A 1 82 ? 19.517 3.235 25.340 1.00 42.88 82 LYS A C 1
ATOM 666 O O . LYS A 1 82 ? 19.898 2.145 25.742 1.00 42.88 82 LYS A O 1
ATOM 671 N N . ASP A 1 83 ? 20.316 4.165 24.851 1.00 37.69 83 ASP A N 1
ATOM 672 C CA . ASP A 1 83 ? 21.755 4.166 25.082 1.00 37.69 83 ASP A CA 1
ATOM 673 C C . ASP A 1 83 ? 22.212 5.630 25.155 1.00 37.69 83 ASP A C 1
ATOM 675 O O . ASP A 1 83 ? 22.232 6.326 24.145 1.00 37.69 83 ASP A O 1
ATOM 679 N N . VAL A 1 84 ? 22.548 6.013 26.396 1.00 36.88 84 VAL A N 1
ATOM 680 C CA . VAL A 1 84 ? 23.320 7.182 26.872 1.00 36.88 84 VAL A CA 1
ATOM 681 C C . VAL A 1 84 ? 22.652 8.558 26.816 1.00 36.88 84 VAL A C 1
ATOM 683 O O . VAL A 1 84 ? 22.576 9.183 25.740 1.00 36.88 84 VAL A O 1
#